Protein AF-A0A6A4VU31-F1 (afdb_monomer)

Radius of gyration: 15.62 Å; Cα contacts (8 Å, |Δi|>4): 200; chains: 1; bounding box: 37×36×40 Å

Organism: Amphibalanus amphitrite (NCBI:txid1232801)

Sequence (140 aa):
MQLKDLVAIPDFAAGAMENWGLCTFRLTSLLYEPSSGGSAIQQWVTRVVAHELAHQWFGNLVTMEWWNDLWLNEGFATLMEFIGAGHARPEYHMGQQFMLEATLTALALDSLRDSHPISVEVTDPDQIESIFDTISYSKI

Solvent-accessible surface area (backbone atoms only — not comparable to full-atom values): 7671 Å² total; per-residue (Å²): 132,81,75,74,45,80,43,68,37,92,83,48,96,56,63,59,46,48,47,86,52,49,32,38,23,16,44,78,35,65,61,78,50,83,93,80,49,55,70,68,54,52,50,49,22,43,28,50,51,25,23,42,57,34,20,58,50,33,46,59,71,49,53,66,96,49,76,31,42,44,30,61,25,47,16,49,14,47,56,38,10,39,54,44,28,26,69,78,38,63,90,68,48,28,74,64,49,42,48,58,66,24,46,49,45,21,54,59,50,63,70,41,91,87,47,76,65,70,68,42,96,66,90,47,77,76,49,54,66,67,53,77,35,61,52,26,37,26,65,114

Foldseek 3Di:
DQAAAEEADDDDPDQWDQPASYIYGHCLLADDDPVPHDPVSVLNNQLSVQLSVQLNVFCNVDNDPDLLQLLSRQQSSLVRSLVRSCVVPVVVVSVVVLCVPQVVVLVVQVPDPPDDDLRDDDDDPVVSVVSVDSSSRRVD

Nearest PDB structures (foldseek):
  5lg6-assembly2_B  TM=9.764E-01  e=7.601E-11  Sus scrofa
  5lg6-assembly1_A  TM=9.763E-01  e=1.138E-10  Sus scrofa
  8sw1-assembly1_A  TM=9.358E-01  e=1.797E-11  Homo sapiens
  4wz9-assembly1_A  TM=9.687E-01  e=7.635E-10  Anopheles gambiae
  4wz9-assembly1_B  TM=9.705E-01  e=1.019E-09  Anopheles gambiae

Secondary structure (DSSP, 8-state):
----EEEEESS-SSSEE--TTEEEEEHHHH---TTT--HHHHHHHHHHHHHHHHHTTBTTTB--SSGGGTHHHHHHHHHHHHHHHHHH-GGG-HHHHHIIIIIHHHHHHHTSTT---SS----SHHHHHHTSSHHHHH--

Structure (mmCIF, N/CA/C/O backbone):
data_AF-A0A6A4VU31-F1
#
_entry.id   AF-A0A6A4VU31-F1
#
loop_
_atom_site.group_PDB
_atom_site.id
_atom_site.type_symbol
_atom_site.label_atom_id
_atom_site.label_alt_id
_atom_site.label_comp_id
_atom_site.label_asym_id
_atom_site.label_entity_id
_atom_site.label_seq_id
_atom_site.pdbx_PDB_ins_code
_atom_site.Cartn_x
_atom_site.Cartn_y
_atom_site.Cartn_z
_atom_site.occupancy
_atom_site.B_iso_or_equiv
_atom_site.auth_seq_id
_atom_site.auth_comp_id
_atom_site.auth_asym_id
_atom_site.auth_atom_id
_atom_site.pdbx_PDB_model_num
ATOM 1 N N . MET A 1 1 ? -17.015 -18.693 -1.248 1.00 47.97 1 MET A N 1
ATOM 2 C CA . MET A 1 1 ? -15.902 -17.737 -1.075 1.00 47.97 1 MET A CA 1
ATOM 3 C C . MET A 1 1 ? -14.989 -18.314 -0.017 1.00 47.97 1 MET A C 1
ATOM 5 O O . MET A 1 1 ? -15.482 -18.647 1.052 1.00 47.97 1 MET A O 1
ATOM 9 N N . GLN A 1 2 ? -13.731 -18.562 -0.368 1.00 53.88 2 GLN A N 1
ATOM 10 C CA . GLN A 1 2 ? -12.725 -19.124 0.535 1.00 53.88 2 GLN A CA 1
ATOM 11 C C . GLN A 1 2 ? -12.407 -18.088 1.628 1.00 53.88 2 GLN A C 1
ATOM 13 O O . GLN A 1 2 ? -12.462 -16.889 1.350 1.00 53.88 2 GLN A O 1
ATOM 18 N N . LEU A 1 3 ? -12.192 -18.547 2.865 1.00 54.38 3 LEU A N 1
ATOM 19 C CA . LEU A 1 3 ? -11.920 -17.702 4.033 1.00 54.38 3 LEU A CA 1
ATOM 20 C C . LEU A 1 3 ? -10.752 -16.743 3.745 1.00 54.38 3 LEU A C 1
ATOM 22 O O . LEU A 1 3 ? -9.750 -17.160 3.172 1.00 54.38 3 LEU A O 1
ATOM 26 N N . LYS A 1 4 ? -10.918 -15.467 4.112 1.00 81.19 4 LYS A N 1
ATOM 27 C CA . LYS A 1 4 ? -9.843 -14.470 4.151 1.00 81.19 4 LYS A CA 1
ATOM 28 C C . LYS A 1 4 ? -9.472 -14.277 5.614 1.00 81.19 4 LYS A C 1
ATOM 30 O O . LYS A 1 4 ? -10.296 -13.762 6.371 1.00 81.19 4 LYS A O 1
ATOM 35 N N . ASP A 1 5 ? -8.271 -14.688 5.988 1.00 95.88 5 ASP A N 1
ATOM 36 C CA . ASP A 1 5 ? -7.739 -14.468 7.326 1.00 95.88 5 ASP A CA 1
ATOM 37 C C . ASP A 1 5 ? -6.899 -13.184 7.344 1.00 95.88 5 ASP A C 1
ATOM 39 O O 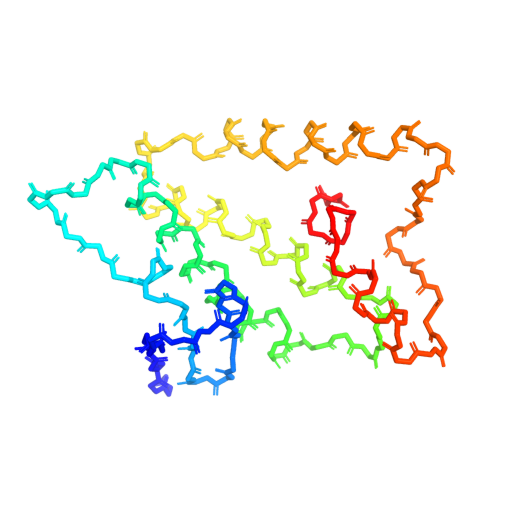. ASP A 1 5 ? -6.144 -12.908 6.413 1.00 95.88 5 ASP A O 1
ATOM 43 N N . LEU A 1 6 ? -7.049 -12.387 8.405 1.00 97.12 6 LEU A N 1
ATOM 44 C CA . LEU A 1 6 ? -6.266 -11.174 8.647 1.00 97.12 6 LEU A CA 1
ATOM 45 C C . LEU A 1 6 ? -5.492 -11.367 9.950 1.00 97.12 6 LEU A C 1
ATOM 47 O O . LEU A 1 6 ? -6.099 -11.595 10.999 1.00 97.12 6 LEU A O 1
ATOM 51 N N . VAL A 1 7 ? -4.164 -11.284 9.899 1.00 97.44 7 VAL A N 1
ATOM 52 C CA . VAL A 1 7 ? -3.305 -11.560 11.059 1.00 97.44 7 VAL A CA 1
ATOM 53 C C . VAL A 1 7 ? -2.374 -10.390 11.333 1.00 97.44 7 VAL A C 1
ATOM 55 O O . VAL A 1 7 ? -1.629 -9.954 10.461 1.00 97.44 7 VAL A O 1
ATOM 58 N N . ALA A 1 8 ? -2.382 -9.908 12.576 1.00 97.62 8 ALA A N 1
ATOM 59 C CA . ALA A 1 8 ? -1.427 -8.914 13.045 1.00 97.62 8 ALA A CA 1
ATOM 60 C C . ALA A 1 8 ? -0.157 -9.604 13.575 1.00 97.62 8 ALA A C 1
ATOM 62 O O . ALA A 1 8 ? -0.234 -10.457 14.461 1.00 97.62 8 ALA A O 1
ATOM 63 N N . ILE A 1 9 ? 1.007 -9.213 13.062 1.00 97.75 9 ILE A N 1
ATOM 64 C CA . ILE A 1 9 ? 2.322 -9.718 13.463 1.00 97.75 9 ILE A CA 1
ATOM 65 C C . ILE A 1 9 ? 3.003 -8.660 14.358 1.00 97.75 9 ILE A C 1
ATOM 67 O O . ILE A 1 9 ? 3.066 -7.492 13.962 1.00 97.75 9 ILE A O 1
ATOM 71 N N . PRO A 1 10 ? 3.495 -9.024 15.565 1.00 95.06 10 PRO A N 1
ATOM 72 C CA . PRO A 1 10 ? 4.080 -8.069 16.513 1.00 95.06 10 PRO A CA 1
ATOM 73 C C . PRO A 1 10 ? 5.281 -7.280 15.985 1.00 95.06 10 PRO A C 1
ATOM 75 O O . PRO A 1 10 ? 5.399 -6.094 16.283 1.00 95.06 10 PRO A O 1
ATOM 78 N N . ASP A 1 11 ? 6.144 -7.931 15.208 1.00 94.81 11 ASP A N 1
ATOM 79 C CA . ASP A 1 11 ? 7.320 -7.328 14.587 1.00 94.81 11 ASP A CA 1
ATOM 80 C C . ASP A 1 11 ? 7.270 -7.597 13.080 1.00 94.81 11 ASP A C 1
ATOM 82 O O . ASP A 1 11 ? 7.466 -8.727 12.630 1.00 94.81 11 ASP A O 1
ATOM 86 N N . PHE A 1 12 ? 6.889 -6.573 12.314 1.00 95.38 12 PHE A N 1
ATOM 87 C CA . PHE A 1 12 ? 6.657 -6.675 10.877 1.00 95.38 12 PHE A CA 1
ATOM 88 C C . PHE A 1 12 ? 7.252 -5.465 10.154 1.00 95.38 12 PHE A C 1
ATOM 90 O O . PHE A 1 12 ? 6.865 -4.316 10.408 1.00 95.38 12 PHE A O 1
ATOM 97 N N . ALA A 1 13 ? 8.217 -5.740 9.271 1.00 91.06 13 ALA A N 1
ATOM 98 C CA . ALA A 1 13 ? 9.012 -4.723 8.587 1.00 91.06 13 ALA A CA 1
ATOM 99 C C . ALA A 1 13 ? 8.161 -3.858 7.647 1.00 91.06 13 ALA A C 1
ATOM 101 O O . ALA A 1 13 ? 8.285 -2.634 7.668 1.00 91.06 13 ALA A O 1
ATOM 102 N N . ALA A 1 14 ? 7.246 -4.478 6.902 1.00 91.25 14 ALA A N 1
ATOM 103 C CA . ALA A 1 14 ? 6.284 -3.778 6.061 1.00 91.25 14 ALA A CA 1
ATOM 104 C C . ALA A 1 14 ? 5.094 -3.227 6.875 1.00 91.25 14 ALA A C 1
ATOM 106 O O . ALA A 1 14 ? 4.968 -3.446 8.086 1.00 91.25 14 ALA A O 1
ATOM 107 N N . GLY A 1 15 ? 4.214 -2.479 6.207 1.00 93.19 15 GLY A N 1
ATOM 108 C CA . GLY A 1 15 ? 2.937 -2.044 6.781 1.00 93.19 15 GLY A CA 1
ATOM 109 C C . GLY A 1 15 ? 1.923 -3.187 6.838 1.00 93.19 15 GLY A C 1
ATOM 110 O O . GLY A 1 15 ? 1.322 -3.428 7.892 1.00 93.19 15 GLY A O 1
ATOM 111 N N . ALA A 1 16 ? 1.781 -3.891 5.718 1.00 97.56 16 ALA A N 1
ATOM 112 C CA . ALA A 1 16 ? 0.988 -5.094 5.521 1.00 97.56 16 ALA A CA 1
ATOM 113 C C . ALA A 1 16 ? 1.522 -5.867 4.293 1.00 97.56 16 ALA A C 1
ATOM 115 O O . ALA A 1 16 ? 2.513 -5.438 3.705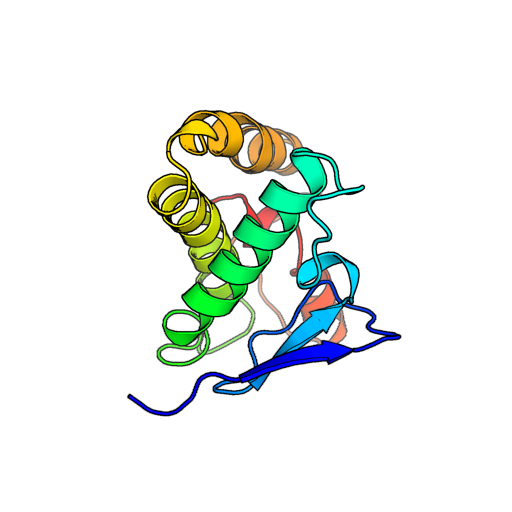 1.00 97.56 16 ALA A O 1
ATOM 116 N N . MET A 1 17 ? 0.966 -7.046 4.017 1.00 97.75 17 MET A N 1
ATOM 117 C CA . MET A 1 17 ? 1.289 -7.877 2.854 1.00 97.75 17 MET A CA 1
ATOM 118 C C . MET A 1 17 ? 0.082 -8.744 2.487 1.00 97.75 17 MET A C 1
ATOM 120 O O . MET A 1 17 ? -0.518 -9.408 3.348 1.00 97.75 17 MET A O 1
ATOM 124 N N . GLU A 1 18 ? -0.211 -8.809 1.196 1.00 97.19 18 GLU A N 1
ATOM 125 C CA . GLU A 1 18 ? -1.478 -9.243 0.621 1.00 97.19 18 GLU A CA 1
ATOM 126 C C . GLU A 1 18 ? -1.624 -10.760 0.447 1.00 97.19 18 GLU A C 1
ATOM 128 O O . GLU A 1 18 ? -2.475 -11.196 -0.331 1.00 97.19 18 GLU A O 1
ATOM 133 N N . ASN A 1 19 ? -0.795 -11.575 1.114 1.00 96.81 19 ASN A N 1
ATOM 134 C CA . ASN A 1 19 ? -0.685 -13.012 0.827 1.00 96.81 19 ASN A CA 1
ATOM 135 C C . ASN A 1 19 ? -2.071 -13.666 0.668 1.00 96.81 19 ASN A C 1
ATOM 137 O O . ASN A 1 19 ? -2.937 -13.542 1.540 1.00 96.81 19 ASN A O 1
ATOM 141 N N . TRP A 1 20 ? -2.289 -14.356 -0.456 1.00 96.25 20 TRP A N 1
ATOM 142 C CA . TRP A 1 20 ? -3.634 -14.734 -0.888 1.00 96.25 20 TRP A CA 1
ATOM 143 C C . TRP A 1 20 ? -4.330 -15.655 0.126 1.00 96.25 20 TRP A C 1
ATOM 145 O O . TRP A 1 20 ? -3.925 -16.798 0.344 1.00 96.25 20 TRP A O 1
ATOM 155 N N . GLY A 1 21 ? -5.400 -15.145 0.744 1.00 94.19 21 GLY A N 1
ATOM 156 C CA . GLY A 1 21 ? -6.168 -15.846 1.779 1.00 94.19 21 GLY A CA 1
ATOM 157 C C . GLY A 1 21 ? -5.654 -15.663 3.214 1.00 94.19 21 GLY A C 1
ATOM 158 O O . GLY A 1 21 ? -6.381 -16.014 4.140 1.00 94.19 21 GLY A O 1
ATOM 159 N N . LEU A 1 22 ? -4.470 -15.072 3.412 1.00 96.44 22 LEU A N 1
ATOM 160 C CA . LEU A 1 22 ? -3.872 -14.780 4.720 1.00 96.44 22 LEU A CA 1
ATOM 161 C C . LEU A 1 22 ? -3.118 -13.438 4.690 1.00 96.44 22 LEU A C 1
ATOM 163 O O . LEU A 1 22 ? -1.888 -13.397 4.653 1.00 96.44 22 LEU A O 1
ATOM 167 N N . CYS A 1 23 ? -3.844 -12.325 4.728 1.00 97.19 23 CYS A N 1
ATOM 168 C CA . CYS A 1 23 ? -3.210 -11.009 4.749 1.00 97.19 23 CYS A CA 1
ATOM 169 C C . CYS A 1 23 ? -2.537 -10.775 6.110 1.00 97.19 23 CYS A C 1
ATOM 171 O O . CYS A 1 23 ? -3.145 -10.966 7.172 1.00 97.19 23 CYS A O 1
ATOM 173 N N . THR A 1 24 ? -1.280 -10.344 6.087 1.00 97.88 24 THR A N 1
ATOM 174 C CA . THR A 1 24 ? -0.479 -10.099 7.293 1.00 97.88 24 THR A CA 1
ATOM 175 C C . THR A 1 24 ? -0.252 -8.612 7.487 1.00 97.88 24 THR A C 1
ATOM 177 O O . THR A 1 24 ? 0.043 -7.910 6.532 1.00 97.88 24 THR A O 1
ATOM 180 N N . PHE A 1 25 ? -0.352 -8.129 8.719 1.00 98.38 25 PHE A N 1
ATOM 181 C CA . PHE A 1 25 ? -0.303 -6.705 9.037 1.00 98.38 25 PHE A CA 1
ATOM 182 C C . PHE A 1 25 ? 0.662 -6.442 10.183 1.00 98.38 25 PHE A C 1
ATOM 184 O O . PHE A 1 25 ? 0.759 -7.234 11.121 1.00 98.38 25 PHE A O 1
ATOM 191 N N . ARG A 1 26 ? 1.286 -5.264 10.196 1.00 97.94 26 ARG A N 1
ATOM 192 C CA . ARG A 1 26 ? 1.818 -4.700 11.441 1.00 97.94 26 ARG A CA 1
ATOM 193 C C . ARG A 1 26 ? 0.661 -4.432 12.410 1.00 97.94 26 ARG A C 1
ATOM 195 O O . ARG A 1 26 ? -0.430 -4.064 11.978 1.00 97.94 26 ARG A O 1
ATOM 202 N N . LEU A 1 27 ? 0.894 -4.534 13.724 1.00 96.62 27 LEU A N 1
ATOM 203 C CA . LEU A 1 27 ? -0.137 -4.272 14.748 1.00 96.62 27 LEU A CA 1
ATOM 204 C C . LEU A 1 27 ? -0.906 -2.958 14.513 1.00 96.62 27 LEU A C 1
ATOM 206 O O . LEU A 1 27 ? -2.132 -2.944 14.569 1.00 96.62 27 LEU A O 1
ATOM 210 N N . THR A 1 28 ? -0.194 -1.876 14.188 1.00 95.25 28 THR A N 1
ATOM 211 C CA . THR A 1 28 ? -0.760 -0.536 13.942 1.00 95.25 28 THR A CA 1
ATOM 212 C C . THR A 1 28 ? -1.580 -0.420 12.657 1.00 95.25 28 THR A C 1
ATOM 214 O O . THR A 1 28 ? -2.271 0.577 12.472 1.00 95.25 28 THR A O 1
ATOM 217 N N . SER A 1 29 ? -1.483 -1.402 11.762 1.00 97.12 29 SER A N 1
ATOM 218 C CA . SER A 1 29 ? -2.173 -1.426 10.468 1.00 97.12 29 SER A CA 1
ATOM 219 C C . SER A 1 29 ? -3.446 -2.276 10.486 1.00 97.12 29 SER A C 1
ATOM 221 O O . SER A 1 29 ? -4.203 -2.235 9.523 1.00 97.12 29 SER A O 1
ATOM 223 N N . LEU A 1 30 ? -3.705 -3.021 11.571 1.00 97.19 30 LEU A N 1
ATOM 224 C CA . LEU A 1 30 ? -4.906 -3.855 11.715 1.00 97.19 30 LEU A CA 1
ATOM 225 C C . LEU A 1 30 ? -5.678 -3.599 13.014 1.00 97.19 30 LEU A C 1
ATOM 227 O O . LEU A 1 30 ? -6.907 -3.636 13.018 1.00 97.19 30 LEU A O 1
ATOM 231 N N . LEU A 1 31 ? -4.985 -3.357 14.129 1.00 96.06 31 LEU A N 1
ATOM 232 C CA . LEU A 1 31 ? -5.620 -3.217 15.437 1.00 96.06 31 LEU A CA 1
ATOM 233 C C . LEU A 1 31 ? -5.974 -1.752 15.715 1.00 96.06 31 LEU A C 1
ATOM 235 O O . LEU A 1 31 ? -5.128 -0.863 15.634 1.00 96.06 31 LEU A O 1
ATOM 239 N N . TYR A 1 32 ? -7.227 -1.515 16.099 1.00 96.19 32 TYR A N 1
ATOM 240 C CA . TYR A 1 32 ? -7.740 -0.206 16.496 1.00 96.19 32 TYR A CA 1
ATOM 241 C C . TYR A 1 32 ? -8.569 -0.335 17.776 1.00 96.19 32 TYR A C 1
ATOM 243 O O . TYR A 1 32 ? -9.481 -1.156 17.845 1.00 96.19 32 TYR A O 1
ATOM 251 N N . GLU A 1 33 ? -8.267 0.498 18.773 1.00 94.94 33 GLU A N 1
ATOM 252 C CA . GLU A 1 33 ? -8.990 0.562 20.045 1.00 94.94 33 GLU A CA 1
ATOM 253 C C . GLU A 1 33 ? -9.869 1.826 20.079 1.00 94.94 33 GLU A C 1
ATOM 255 O O . GLU A 1 33 ? -9.330 2.926 20.210 1.00 94.94 33 GLU A O 1
ATOM 260 N N . PRO A 1 34 ? -11.208 1.719 19.990 1.00 92.75 34 PRO A N 1
ATOM 261 C CA . PRO A 1 34 ? -12.094 2.885 19.929 1.00 92.75 34 PRO A CA 1
ATOM 262 C C . PRO A 1 34 ? -12.016 3.811 21.146 1.00 92.75 34 PRO A C 1
ATOM 264 O O . PRO A 1 34 ? -12.270 5.006 21.023 1.00 92.75 34 PRO A O 1
ATOM 267 N N . SER A 1 35 ? -11.683 3.277 22.326 1.00 92.75 35 SER A N 1
ATOM 268 C CA . SER A 1 35 ? -11.635 4.066 23.565 1.00 92.75 35 SER A CA 1
ATOM 269 C C . SER A 1 35 ? -10.416 4.989 23.673 1.00 92.75 35 SER A C 1
ATOM 271 O O . SER A 1 35 ? -10.448 5.951 24.438 1.00 92.75 35 SER A O 1
ATOM 273 N N . SER A 1 36 ? -9.348 4.714 22.919 1.00 89.25 36 SER A N 1
ATOM 274 C CA . SER A 1 36 ? -8.075 5.448 23.009 1.00 89.25 36 SER A CA 1
ATOM 275 C C . SER A 1 36 ? -7.483 5.861 21.657 1.00 89.25 36 SER A C 1
ATOM 277 O O . SER A 1 36 ? -6.605 6.721 21.605 1.00 89.25 36 SER A O 1
ATOM 279 N N . GLY A 1 37 ? -7.963 5.287 20.555 1.00 83.94 37 GLY A N 1
ATOM 280 C CA . GLY A 1 37 ? -7.470 5.534 19.209 1.00 83.94 37 GLY A CA 1
ATOM 281 C C . GLY A 1 37 ? -8.143 6.733 18.543 1.00 83.94 37 GLY A C 1
ATOM 282 O O . GLY A 1 37 ? -9.367 6.795 18.419 1.00 83.94 37 GLY A O 1
ATOM 283 N N . GLY A 1 38 ? -7.332 7.664 18.039 1.00 92.62 38 GLY A N 1
ATOM 284 C CA . GLY A 1 38 ? -7.810 8.804 17.255 1.00 92.62 38 GLY A CA 1
ATOM 285 C C . GLY A 1 38 ? -8.388 8.405 15.891 1.00 92.62 38 GLY A C 1
ATOM 286 O O . GLY A 1 38 ? -8.072 7.345 15.347 1.00 92.62 38 GLY A O 1
ATOM 287 N N . SER A 1 39 ? -9.194 9.296 15.306 1.00 92.88 39 SER A N 1
ATOM 288 C CA . SER A 1 39 ? -9.804 9.108 13.980 1.00 92.88 39 SER A CA 1
ATOM 289 C C . SER A 1 39 ? -8.775 8.834 12.881 1.00 92.88 39 SER A C 1
ATOM 291 O O . SER A 1 39 ? -9.024 8.003 12.015 1.00 92.88 39 SER A O 1
ATOM 293 N N . ALA A 1 40 ? -7.596 9.460 12.959 1.00 93.44 40 ALA A N 1
ATOM 294 C CA . ALA A 1 40 ? -6.499 9.231 12.022 1.00 93.44 40 ALA A CA 1
ATOM 295 C C . ALA A 1 40 ? -6.024 7.766 12.013 1.00 93.44 40 ALA A C 1
ATOM 297 O O . ALA A 1 40 ? -5.802 7.202 10.947 1.00 93.44 40 ALA A O 1
ATOM 298 N N . ILE A 1 41 ? -5.933 7.120 13.184 1.00 95.56 41 ILE A N 1
ATOM 299 C CA . ILE A 1 41 ? -5.537 5.704 13.290 1.00 95.56 41 ILE A CA 1
ATOM 300 C C . ILE A 1 41 ? -6.643 4.812 12.727 1.00 95.56 41 ILE A C 1
ATOM 302 O O . ILE A 1 41 ? -6.365 3.879 11.979 1.00 95.56 41 ILE A O 1
ATOM 306 N N . GLN A 1 42 ? -7.904 5.111 13.050 1.00 96.88 42 GLN A N 1
ATOM 307 C CA . GLN A 1 42 ? -9.032 4.353 12.512 1.00 96.88 42 GLN A CA 1
ATOM 308 C C . GLN A 1 42 ? -9.069 4.410 10.982 1.00 96.88 42 GLN A C 1
ATOM 310 O O . GLN A 1 42 ? -9.285 3.394 10.319 1.00 96.88 42 GLN A O 1
ATOM 315 N N . GLN A 1 43 ? -8.852 5.599 10.426 1.00 97.31 43 GLN A N 1
ATOM 316 C CA . GLN A 1 43 ? -8.831 5.809 8.992 1.00 97.31 43 GLN A CA 1
ATOM 317 C C . GLN A 1 43 ? -7.627 5.117 8.341 1.00 97.31 43 GLN A C 1
ATOM 319 O O . GLN A 1 43 ? -7.806 4.469 7.314 1.00 97.31 43 GLN A O 1
ATOM 324 N N . TRP A 1 44 ? -6.442 5.184 8.956 1.00 96.69 44 TRP A N 1
ATOM 325 C CA . TRP A 1 44 ? -5.259 4.442 8.515 1.00 96.69 44 TRP A CA 1
ATOM 326 C C . TRP A 1 44 ? -5.536 2.938 8.416 1.00 96.69 44 TRP A C 1
ATOM 328 O O . TRP A 1 44 ? -5.390 2.364 7.342 1.00 96.69 44 TRP A O 1
ATOM 338 N N . VAL A 1 45 ? -6.032 2.312 9.491 1.00 97.94 45 VAL A N 1
ATOM 339 C CA . VAL A 1 45 ? -6.389 0.880 9.494 1.00 97.94 45 VAL A CA 1
ATOM 340 C C . VAL A 1 45 ? -7.429 0.569 8.415 1.00 97.94 45 VAL A C 1
ATOM 342 O O . VAL A 1 45 ? -7.296 -0.413 7.690 1.00 97.94 45 VAL A O 1
ATOM 345 N N . THR A 1 46 ? -8.445 1.425 8.261 1.00 98.00 46 THR A N 1
ATOM 346 C CA . THR A 1 46 ? -9.482 1.251 7.228 1.00 98.00 46 THR A CA 1
ATOM 347 C C . THR A 1 46 ? -8.878 1.239 5.822 1.00 98.00 46 THR A C 1
ATOM 349 O O . THR A 1 46 ? -9.272 0.415 4.999 1.00 98.00 46 THR A O 1
ATOM 352 N N . ARG A 1 47 ? -7.918 2.129 5.549 1.00 98.00 47 ARG A N 1
ATOM 353 C CA . ARG A 1 47 ? -7.240 2.218 4.252 1.00 98.00 47 ARG A CA 1
ATOM 354 C C . ARG A 1 47 ? -6.328 1.038 3.994 1.00 98.00 47 ARG A C 1
ATOM 356 O O . ARG A 1 47 ? -6.482 0.416 2.954 1.00 98.00 47 ARG A O 1
ATOM 363 N N . VAL A 1 48 ? -5.455 0.686 4.938 1.00 98.19 48 VAL A N 1
ATOM 364 C CA . VAL A 1 48 ? -4.528 -0.440 4.747 1.00 98.19 48 VAL A CA 1
ATOM 365 C C . VAL A 1 48 ? -5.306 -1.739 4.539 1.00 98.19 48 VAL A C 1
ATOM 367 O O . VAL A 1 48 ? -5.029 -2.478 3.607 1.00 98.19 48 VAL A O 1
ATOM 370 N N . VAL A 1 49 ? -6.368 -1.991 5.312 1.00 98.12 49 VAL A N 1
ATOM 371 C CA . VAL A 1 49 ? -7.227 -3.164 5.071 1.00 98.12 49 VAL A CA 1
ATOM 372 C C . VAL A 1 49 ? -7.884 -3.113 3.685 1.00 98.12 49 VAL A C 1
ATOM 374 O O . VAL A 1 49 ? -7.965 -4.141 3.018 1.00 98.12 49 VAL A O 1
ATOM 377 N N . ALA A 1 50 ? -8.350 -1.947 3.226 1.00 98.19 50 ALA A N 1
ATOM 378 C CA . ALA A 1 50 ? -8.913 -1.810 1.882 1.00 98.19 50 ALA A CA 1
ATOM 379 C C . ALA A 1 50 ? -7.867 -2.059 0.775 1.00 98.19 50 ALA A C 1
ATOM 381 O O . ALA A 1 50 ? -8.205 -2.704 -0.217 1.00 98.19 50 ALA A O 1
ATOM 382 N N . HIS A 1 51 ? -6.625 -1.612 0.976 1.00 98.50 51 HIS A N 1
ATOM 383 C CA . HIS A 1 51 ? -5.481 -1.834 0.090 1.00 98.50 51 HIS A CA 1
ATOM 384 C C . HIS A 1 51 ? -5.186 -3.334 -0.074 1.00 98.50 51 HIS A C 1
ATOM 386 O O . HIS A 1 51 ? -5.321 -3.883 -1.167 1.00 98.50 51 HIS A O 1
ATOM 392 N N . GLU A 1 52 ? -4.946 -4.046 1.033 1.00 98.06 52 GLU A N 1
ATOM 393 C CA . GLU A 1 52 ? -4.657 -5.491 1.008 1.00 98.06 52 GLU A CA 1
ATOM 394 C C . GLU A 1 52 ? -5.812 -6.319 0.424 1.00 98.06 52 GLU A C 1
ATOM 396 O O . GLU A 1 52 ? -5.622 -7.349 -0.233 1.00 98.06 52 GLU A O 1
ATOM 401 N N . LEU A 1 53 ? -7.054 -5.875 0.652 1.00 97.00 53 LEU A N 1
ATOM 402 C CA . LEU A 1 53 ? -8.225 -6.519 0.069 1.00 97.00 53 LEU A CA 1
ATOM 403 C C . LEU A 1 53 ? -8.329 -6.289 -1.439 1.00 97.00 53 LEU A C 1
ATOM 405 O O . LEU A 1 53 ? -8.821 -7.190 -2.125 1.00 97.00 53 LEU A O 1
ATOM 409 N N . ALA A 1 54 ? -7.893 -5.137 -1.953 1.00 97.75 54 ALA A N 1
ATOM 410 C CA . ALA A 1 54 ? -7.860 -4.859 -3.386 1.00 97.75 54 ALA A CA 1
ATOM 411 C C . ALA A 1 54 ? -6.885 -5.795 -4.108 1.00 97.75 54 ALA A C 1
ATOM 413 O O . ALA A 1 54 ? -7.221 -6.327 -5.172 1.00 97.75 54 ALA A O 1
ATOM 414 N N . HIS A 1 55 ? -5.751 -6.100 -3.473 1.00 98.06 55 HIS A N 1
ATOM 415 C CA . HIS A 1 55 ? -4.763 -7.013 -4.033 1.00 98.06 55 HIS A CA 1
ATOM 416 C C . HIS A 1 55 ? -5.272 -8.432 -4.299 1.00 98.06 55 HIS A C 1
ATOM 418 O O . HIS A 1 55 ? -4.803 -9.113 -5.212 1.00 98.06 55 HIS A O 1
ATOM 424 N N . GLN A 1 56 ? -6.320 -8.857 -3.586 1.00 96.69 56 GLN A N 1
ATOM 425 C CA . GLN A 1 56 ? -6.973 -10.150 -3.820 1.00 96.69 56 GLN A CA 1
ATOM 426 C C . GLN A 1 56 ? -7.550 -10.268 -5.248 1.00 96.69 56 GLN A C 1
ATOM 428 O O . GLN A 1 56 ? -7.804 -11.379 -5.716 1.00 96.69 56 GLN A O 1
ATOM 433 N N . TRP A 1 57 ? -7.752 -9.139 -5.940 1.00 96.56 57 TRP A N 1
ATOM 434 C CA . TRP A 1 57 ? -8.038 -9.0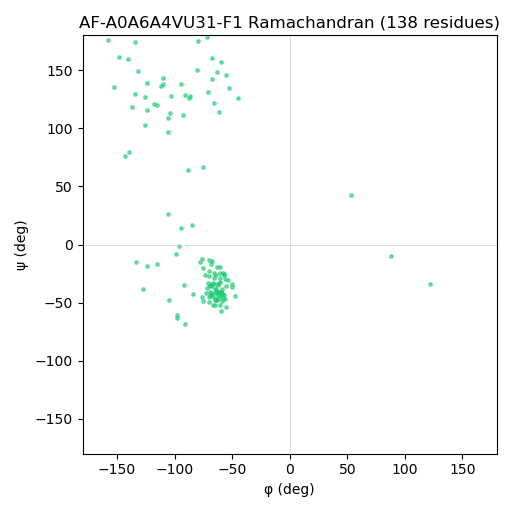74 -7.376 1.00 96.56 57 TRP A CA 1
ATOM 435 C C . TRP A 1 57 ? -6.821 -8.603 -8.188 1.00 96.56 57 TRP A C 1
ATOM 437 O O . TRP A 1 57 ? -6.482 -9.249 -9.178 1.00 96.56 57 TRP A O 1
ATOM 447 N N . 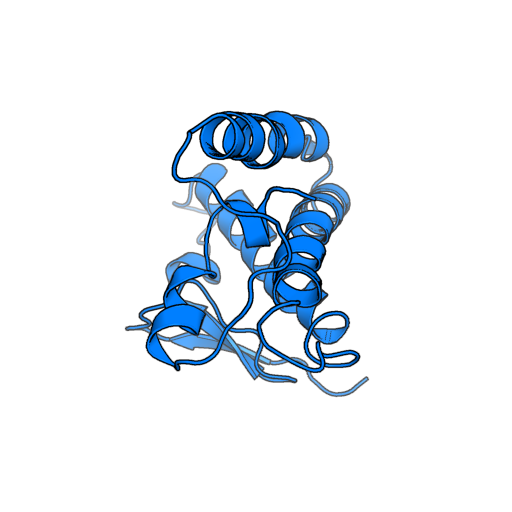PHE A 1 58 ? -6.161 -7.519 -7.770 1.00 96.31 58 PHE A N 1
ATOM 448 C CA . PHE A 1 58 ? -5.051 -6.889 -8.499 1.00 96.31 58 PHE A CA 1
ATOM 449 C C . PHE A 1 58 ? -3.703 -7.181 -7.831 1.00 96.31 58 PHE A C 1
ATOM 451 O O . PHE A 1 58 ? -3.312 -6.537 -6.868 1.00 96.31 58 PHE A O 1
ATOM 458 N N . GLY A 1 59 ? -3.000 -8.184 -8.334 1.00 96.44 59 GLY A N 1
ATOM 459 C CA . GLY A 1 59 ? -1.739 -8.692 -7.800 1.00 96.44 59 GLY A CA 1
ATOM 460 C C . GLY A 1 59 ? -1.815 -10.168 -7.442 1.00 96.44 59 GLY A C 1
ATOM 461 O O . GLY A 1 59 ? -0.853 -10.901 -7.651 1.00 96.44 59 GLY A O 1
ATOM 462 N N . ASN A 1 60 ? -2.974 -10.650 -6.984 1.00 96.31 60 ASN A N 1
ATOM 463 C CA . ASN A 1 60 ? -3.204 -12.074 -6.723 1.00 96.31 60 ASN A CA 1
ATOM 464 C C . ASN A 1 60 ? -3.941 -12.767 -7.882 1.00 96.31 60 ASN A C 1
ATOM 466 O O . ASN A 1 60 ? -3.392 -13.669 -8.509 1.00 96.31 60 ASN A O 1
ATOM 470 N N . LEU A 1 61 ? -5.183 -12.357 -8.184 1.00 96.88 61 LEU A N 1
ATOM 471 C CA . LEU A 1 61 ? -5.969 -12.978 -9.262 1.00 96.88 61 LEU A CA 1
ATOM 472 C C . LEU A 1 61 ? -5.402 -12.665 -10.647 1.00 96.88 61 LEU A C 1
ATOM 474 O O . LEU A 1 61 ? -5.373 -13.540 -11.512 1.00 96.88 61 LEU A O 1
ATOM 478 N N . VAL A 1 62 ? -4.975 -11.421 -10.848 1.00 97.25 62 VAL A N 1
ATOM 479 C CA . VAL A 1 62 ? -4.219 -10.985 -12.020 1.00 97.25 62 VAL A CA 1
ATOM 480 C C . VAL A 1 62 ? -2.933 -10.358 -11.512 1.00 97.25 62 VAL A C 1
ATOM 482 O O . VAL A 1 62 ? -2.991 -9.347 -10.823 1.00 97.25 62 VAL A O 1
ATOM 485 N N . THR A 1 63 ? -1.796 -10.960 -11.837 1.00 97.56 63 THR A N 1
ATOM 486 C CA . THR A 1 63 ? -0.462 -10.503 -11.426 1.00 97.56 63 THR A CA 1
ATOM 487 C C . THR A 1 63 ? 0.277 -9.970 -12.646 1.00 97.56 63 THR A C 1
ATOM 489 O O . THR A 1 63 ? 0.123 -10.523 -13.740 1.00 97.56 63 THR A O 1
ATOM 492 N N . MET A 1 64 ? 1.073 -8.914 -12.475 1.00 96.81 64 MET A N 1
ATOM 493 C CA . MET A 1 64 ? 1.991 -8.458 -13.517 1.00 96.81 64 MET A CA 1
ATOM 494 C C . MET A 1 64 ? 2.932 -9.588 -13.963 1.00 96.81 64 MET A C 1
ATOM 496 O O . MET A 1 64 ? 3.331 -10.435 -13.163 1.00 96.81 64 MET A O 1
ATOM 500 N N . GLU A 1 65 ? 3.291 -9.614 -15.248 1.00 96.69 65 GLU A N 1
ATOM 501 C CA . GLU A 1 65 ? 4.216 -10.628 -15.779 1.00 96.69 65 GLU A CA 1
ATOM 502 C C . GLU A 1 65 ? 5.642 -10.417 -15.251 1.00 96.69 65 GLU A C 1
ATOM 504 O O . GLU A 1 65 ? 6.367 -11.379 -14.992 1.00 96.69 65 GLU A O 1
ATOM 509 N N . TRP A 1 66 ? 6.030 -9.155 -15.059 1.00 97.00 66 TRP A N 1
ATOM 510 C CA . TRP A 1 66 ? 7.334 -8.767 -14.543 1.00 97.00 66 TRP A CA 1
ATOM 511 C C . TRP A 1 66 ? 7.255 -7.471 -13.725 1.00 97.00 66 TRP A C 1
ATOM 513 O O . TRP A 1 66 ? 6.293 -6.708 -13.815 1.00 97.00 66 TRP A O 1
ATOM 523 N N . TRP A 1 67 ? 8.277 -7.227 -12.902 1.00 96.88 67 TRP A N 1
ATOM 524 C CA . TRP A 1 67 ? 8.325 -6.127 -11.933 1.00 96.88 67 TRP A CA 1
ATOM 525 C C . TRP A 1 67 ? 8.302 -4.731 -12.556 1.00 96.88 67 TRP A C 1
ATOM 527 O O . TRP A 1 67 ? 7.924 -3.781 -11.881 1.00 96.88 67 TRP A O 1
ATOM 537 N N . ASN A 1 68 ? 8.630 -4.592 -13.844 1.00 95.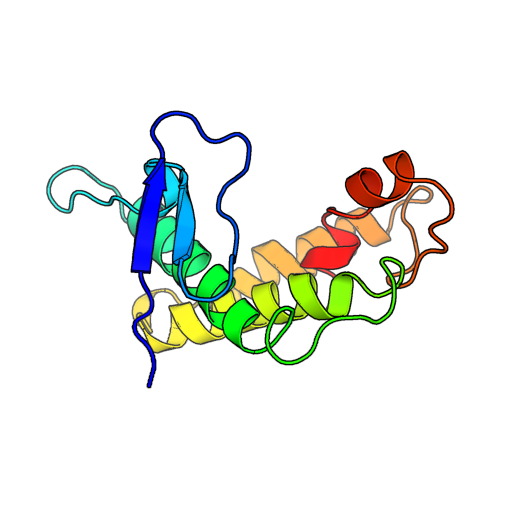38 68 ASN A N 1
ATOM 538 C CA . ASN A 1 68 ? 8.479 -3.319 -14.553 1.00 95.38 68 ASN A CA 1
ATOM 539 C C . ASN A 1 68 ? 7.032 -2.798 -14.525 1.00 95.38 68 ASN A C 1
ATOM 541 O O . ASN A 1 68 ? 6.824 -1.598 -14.647 1.00 95.38 68 ASN A O 1
ATOM 545 N N . ASP A 1 69 ? 6.050 -3.687 -14.351 1.00 96.25 69 ASP A N 1
ATOM 546 C CA . ASP A 1 69 ? 4.630 -3.358 -14.273 1.00 96.25 69 ASP A CA 1
ATOM 547 C C . ASP A 1 69 ? 4.071 -3.447 -12.840 1.00 96.25 69 ASP A C 1
ATOM 549 O O . ASP A 1 69 ? 2.871 -3.644 -12.653 1.00 96.25 69 ASP A O 1
ATOM 553 N N . LEU A 1 70 ? 4.915 -3.267 -11.812 1.00 96.81 70 LEU A N 1
ATOM 554 C CA . LEU A 1 70 ? 4.514 -3.273 -10.393 1.00 96.81 70 LEU A CA 1
ATOM 555 C C . LEU A 1 70 ? 3.316 -2.351 -10.094 1.00 96.81 70 LEU A C 1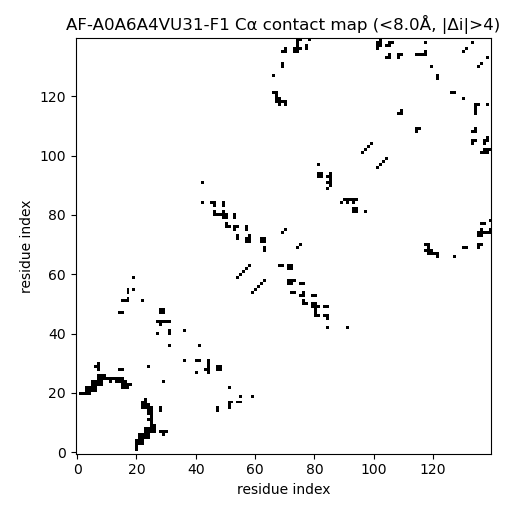
ATOM 557 O O . LEU A 1 70 ? 2.460 -2.685 -9.278 1.00 96.81 70 LEU A O 1
ATOM 561 N N . TRP A 1 71 ? 3.211 -1.221 -10.794 1.00 96.62 71 TRP A N 1
ATOM 562 C CA . TRP A 1 71 ? 2.098 -0.274 -10.672 1.00 96.62 71 TRP A CA 1
ATOM 563 C C . TRP A 1 71 ? 0.712 -0.902 -10.937 1.00 96.62 71 TRP A C 1
ATOM 565 O O . TRP A 1 71 ? -0.290 -0.413 -10.414 1.00 96.62 71 TRP A O 1
ATOM 575 N N . LEU A 1 72 ? 0.633 -1.992 -11.719 1.00 96.81 72 LEU A N 1
ATOM 576 C CA . LEU A 1 72 ? -0.615 -2.735 -11.937 1.00 96.81 72 LEU A CA 1
ATOM 577 C C . LEU A 1 72 ? -1.142 -3.372 -10.646 1.00 96.81 72 LEU A C 1
ATOM 579 O O . LEU A 1 72 ? -2.349 -3.585 -10.531 1.00 96.81 72 LEU A O 1
ATOM 583 N N . ASN A 1 73 ? -0.255 -3.655 -9.692 1.00 97.62 73 ASN A N 1
ATOM 584 C CA . ASN A 1 73 ? -0.612 -4.123 -8.362 1.00 97.62 73 ASN A CA 1
ATOM 585 C C . ASN A 1 73 ? -0.787 -2.923 -7.425 1.00 97.62 73 ASN A C 1
ATOM 587 O O . ASN A 1 73 ? -1.909 -2.623 -7.021 1.00 97.62 73 ASN A O 1
ATOM 591 N N . GLU A 1 74 ? 0.311 -2.225 -7.119 1.00 97.88 74 GLU A N 1
ATOM 592 C CA . GLU A 1 74 ? 0.371 -1.222 -6.045 1.00 97.88 74 GLU A CA 1
ATOM 593 C C . GLU A 1 74 ? -0.462 0.019 -6.364 1.00 97.88 74 GLU A C 1
ATOM 595 O O . GLU A 1 74 ? -1.242 0.481 -5.536 1.00 97.88 74 GLU A O 1
ATOM 600 N N . GLY A 1 75 ? -0.380 0.520 -7.598 1.00 97.44 75 GLY A N 1
ATOM 601 C CA . GLY A 1 75 ? -1.168 1.667 -8.036 1.00 97.44 75 GLY A CA 1
ATOM 602 C C . GLY A 1 75 ? -2.667 1.365 -8.004 1.00 97.44 75 GLY A C 1
ATOM 603 O O . GLY A 1 75 ? -3.455 2.118 -7.431 1.00 97.44 75 GLY A O 1
ATOM 604 N N . PHE A 1 76 ? -3.093 0.218 -8.544 1.00 97.12 76 PHE A N 1
ATOM 605 C CA . PHE A 1 76 ? -4.503 -0.186 -8.467 1.00 97.12 76 PHE A CA 1
ATOM 606 C C . PHE A 1 76 ? -4.975 -0.390 -7.026 1.00 97.12 76 PHE A C 1
ATOM 608 O O . PHE A 1 76 ? -6.088 0.031 -6.692 1.00 97.12 76 PHE A O 1
ATOM 615 N N . ALA A 1 77 ? -4.155 -1.003 -6.171 1.00 98.12 77 ALA A N 1
ATOM 616 C CA . ALA A 1 77 ? -4.473 -1.169 -4.761 1.00 98.12 77 ALA A CA 1
ATOM 617 C C . ALA A 1 77 ? -4.606 0.185 -4.055 1.00 98.12 77 ALA A C 1
ATOM 619 O O . ALA A 1 77 ? -5.611 0.400 -3.377 1.00 98.12 77 ALA A O 1
ATOM 620 N N . THR A 1 78 ? -3.708 1.141 -4.315 1.00 98.25 78 THR A N 1
ATOM 621 C CA . THR A 1 78 ? -3.822 2.517 -3.817 1.00 98.25 78 THR A CA 1
ATOM 622 C C . THR A 1 78 ? -5.109 3.181 -4.294 1.00 98.25 78 THR A C 1
ATOM 624 O O . THR A 1 78 ? -5.855 3.692 -3.467 1.00 98.25 78 THR A O 1
ATOM 627 N N . LEU A 1 79 ? -5.470 3.141 -5.580 1.00 98.06 79 LEU A N 1
ATOM 628 C CA . LEU A 1 79 ? -6.751 3.712 -6.031 1.00 98.06 79 LEU A CA 1
ATOM 629 C C . LEU A 1 79 ? -7.944 3.094 -5.281 1.00 98.06 79 LEU A C 1
ATOM 631 O O . LEU A 1 79 ? -8.844 3.795 -4.798 1.00 98.06 79 LEU A O 1
ATOM 635 N N . MET A 1 80 ? -7.950 1.766 -5.184 1.00 98.06 80 MET A N 1
ATOM 636 C CA . MET A 1 80 ? -9.029 1.013 -4.560 1.00 98.06 80 MET A CA 1
ATOM 637 C C . MET A 1 80 ? -9.088 1.203 -3.046 1.00 98.06 80 MET A C 1
ATOM 639 O O . MET A 1 80 ? -10.184 1.134 -2.492 1.00 98.06 80 MET A O 1
ATOM 643 N N . GLU A 1 81 ? -7.979 1.510 -2.372 1.00 98.00 81 GLU A N 1
ATOM 644 C CA . GLU A 1 81 ? -7.979 1.795 -0.938 1.00 98.00 81 GLU A CA 1
ATOM 645 C C . GLU A 1 81 ? -8.812 3.049 -0.631 1.00 98.00 81 GLU A C 1
ATOM 647 O O . GLU A 1 81 ? -9.602 3.053 0.315 1.00 98.00 81 GLU A O 1
ATOM 652 N N . PHE A 1 82 ? -8.709 4.097 -1.462 1.00 98.38 82 PHE A N 1
ATOM 653 C CA . PHE A 1 82 ? -9.467 5.333 -1.273 1.00 98.38 82 PHE A CA 1
ATOM 654 C C . PHE A 1 82 ? -10.944 5.135 -1.605 1.00 98.38 82 PHE A C 1
ATOM 656 O O . PHE A 1 82 ? -11.812 5.607 -0.864 1.00 98.38 82 PHE A O 1
ATOM 663 N N . ILE A 1 83 ? -11.242 4.411 -2.687 1.00 98.25 83 ILE A N 1
ATOM 664 C CA . ILE A 1 83 ? -12.619 4.072 -3.071 1.00 98.25 83 ILE A CA 1
ATOM 665 C C . ILE A 1 83 ? -13.265 3.186 -1.998 1.00 98.25 83 ILE A C 1
ATOM 667 O O . ILE A 1 83 ? -14.375 3.468 -1.546 1.00 98.25 83 ILE A O 1
ATOM 671 N N . GLY A 1 84 ? -12.567 2.139 -1.561 1.00 98.00 84 GLY A N 1
ATOM 672 C CA . GLY A 1 84 ? -13.032 1.173 -0.571 1.00 98.00 84 GLY A CA 1
ATOM 673 C C . GLY A 1 84 ? -13.237 1.805 0.802 1.00 98.00 84 GLY A C 1
ATOM 674 O O . GLY A 1 84 ? -14.311 1.658 1.387 1.00 98.00 84 GLY A O 1
ATOM 675 N N . ALA A 1 85 ? -12.262 2.578 1.288 1.00 98.19 85 ALA A N 1
ATOM 676 C CA . ALA A 1 85 ? -12.397 3.316 2.540 1.00 98.19 85 ALA A CA 1
ATOM 677 C C . ALA A 1 85 ? -13.520 4.360 2.463 1.00 98.19 85 ALA A C 1
ATOM 679 O O . ALA A 1 85 ? -14.300 4.482 3.404 1.00 98.19 85 ALA A O 1
ATOM 680 N N . GLY A 1 86 ? -13.654 5.071 1.337 1.00 98.12 86 GLY A N 1
ATOM 681 C CA . GLY A 1 86 ? -14.722 6.051 1.130 1.00 98.12 86 GLY A CA 1
ATOM 682 C C . GLY A 1 86 ? -16.110 5.414 1.061 1.00 98.12 86 GLY A C 1
ATOM 683 O O . GLY A 1 86 ? -17.078 6.000 1.535 1.00 98.12 86 GLY A O 1
ATOM 684 N N . HIS A 1 87 ? -16.213 4.198 0.525 1.00 97.94 87 HIS A N 1
ATOM 685 C CA . HIS A 1 87 ? -17.449 3.422 0.546 1.00 97.94 87 HIS A CA 1
ATOM 686 C C . HIS A 1 87 ? -17.795 2.933 1.958 1.00 97.94 87 HIS A C 1
ATOM 688 O O . HIS A 1 87 ? -18.942 3.048 2.385 1.00 97.94 87 HIS A O 1
ATOM 694 N N . ALA A 1 88 ? -16.810 2.406 2.691 1.00 97.44 88 ALA A N 1
ATOM 695 C CA . ALA A 1 88 ? -17.006 1.919 4.053 1.00 97.44 88 ALA A CA 1
ATOM 696 C C . ALA A 1 88 ? -17.322 3.054 5.042 1.00 97.44 88 ALA A C 1
ATOM 698 O O . ALA A 1 88 ? -18.063 2.838 6.001 1.00 97.44 88 ALA A O 1
ATOM 699 N N . ARG A 1 89 ? -16.744 4.243 4.821 1.00 96.62 89 ARG A N 1
ATOM 700 C CA . ARG A 1 89 ? -16.822 5.425 5.693 1.00 96.62 89 ARG A CA 1
ATOM 701 C C . ARG A 1 89 ? -16.983 6.707 4.861 1.00 96.62 89 ARG A C 1
ATOM 703 O O . ARG A 1 89 ? -16.009 7.435 4.640 1.00 96.62 89 ARG A O 1
ATOM 710 N N . PRO A 1 90 ? -18.206 7.007 4.384 1.00 96.44 90 PRO A N 1
ATOM 711 C CA . PRO A 1 90 ? -18.472 8.181 3.548 1.00 96.44 90 PRO A CA 1
ATOM 712 C C . PRO A 1 90 ? -18.075 9.518 4.191 1.00 96.44 90 PRO A C 1
ATOM 714 O O . PRO A 1 90 ? -17.753 10.475 3.486 1.00 96.44 90 PRO A O 1
ATOM 717 N N . GLU A 1 91 ? -18.060 9.583 5.523 1.00 96.19 91 GLU A N 1
ATOM 718 C CA . GLU A 1 91 ? -17.669 10.754 6.308 1.00 96.19 91 GLU A CA 1
ATOM 719 C C . GLU A 1 91 ? -16.179 11.118 6.203 1.00 96.19 91 GLU A C 1
ATOM 721 O O . GLU A 1 91 ? -15.793 12.218 6.587 1.00 96.19 91 GLU A O 1
ATOM 726 N N . TYR A 1 92 ? -15.331 10.228 5.677 1.00 96.88 92 TYR A N 1
ATOM 727 C CA . TYR A 1 92 ? -13.899 10.503 5.518 1.00 96.88 92 TYR A CA 1
ATOM 728 C C . TYR A 1 92 ? -13.586 11.400 4.318 1.00 96.88 92 TYR A C 1
ATOM 730 O O . TYR A 1 92 ? -12.487 11.938 4.236 1.00 96.88 92 TYR A O 1
ATOM 738 N N . HIS A 1 93 ? -14.520 11.588 3.380 1.00 96.56 93 HIS A N 1
ATOM 739 C CA . HIS A 1 93 ? -14.285 12.391 2.173 1.00 96.56 93 HIS A CA 1
ATOM 740 C C . HIS A 1 93 ? -13.030 11.958 1.385 1.00 96.56 93 HIS A C 1
ATOM 742 O O . HIS A 1 93 ? -12.263 12.782 0.884 1.00 96.56 93 HIS A O 1
ATOM 748 N N . MET A 1 94 ? -12.836 10.642 1.250 1.00 97.81 94 MET A N 1
ATOM 749 C CA . MET A 1 94 ? -11.614 10.034 0.707 1.00 97.81 94 MET A CA 1
ATOM 750 C C . MET A 1 94 ? -11.189 10.559 -0.670 1.00 97.81 94 MET A C 1
ATOM 752 O O . MET A 1 94 ? -9.998 10.646 -0.928 1.00 97.81 94 MET A O 1
ATOM 756 N N . GLY A 1 95 ? -12.116 10.984 -1.534 1.00 96.56 95 GLY A N 1
ATOM 757 C CA . GLY A 1 95 ? -11.752 11.575 -2.830 1.00 96.56 95 GLY A CA 1
ATOM 758 C C . GLY A 1 95 ? -10.939 12.873 -2.716 1.00 96.56 95 GLY A C 1
ATOM 759 O O . GLY A 1 95 ? -10.038 13.109 -3.512 1.00 96.56 95 GLY A O 1
ATOM 760 N N . GLN A 1 96 ? -11.207 13.706 -1.704 1.00 97.31 96 GLN A N 1
ATOM 761 C CA . GLN A 1 96 ? -10.417 14.918 -1.447 1.00 97.31 96 GLN A CA 1
ATOM 762 C C . GLN A 1 96 ? -9.040 14.559 -0.890 1.00 97.31 96 GLN A C 1
ATOM 764 O O . GLN A 1 96 ? -8.045 15.182 -1.244 1.00 97.31 96 GLN A O 1
ATOM 769 N N . GLN A 1 97 ? -8.985 13.527 -0.049 1.00 97.69 97 GLN A N 1
ATOM 770 C CA . GLN A 1 97 ? -7.730 13.032 0.502 1.00 97.69 97 GLN A CA 1
ATOM 771 C C . GLN A 1 97 ? -6.867 12.367 -0.577 1.00 97.69 97 GLN A C 1
ATOM 773 O O . GLN A 1 97 ? -5.666 12.585 -0.579 1.00 97.69 97 GLN A O 1
ATOM 778 N N . PHE A 1 98 ? -7.458 11.667 -1.553 1.00 97.69 98 PHE A N 1
ATOM 779 C CA . PHE A 1 98 ? -6.740 11.106 -2.706 1.00 97.69 98 PHE A CA 1
ATOM 780 C C . PHE A 1 98 ? -6.004 12.190 -3.494 1.00 97.69 98 PHE A C 1
ATOM 782 O O . PHE A 1 98 ? -4.816 12.055 -3.779 1.00 97.69 98 PHE A O 1
ATOM 789 N N . MET A 1 99 ? -6.683 13.311 -3.762 1.00 97.06 99 MET A N 1
ATOM 790 C CA . MET A 1 99 ? -6.063 14.457 -4.429 1.00 97.06 99 MET A CA 1
ATOM 791 C C . MET A 1 99 ? -4.839 14.969 -3.662 1.00 97.06 99 MET A C 1
ATOM 793 O O . MET A 1 99 ? -3.820 15.283 -4.270 1.00 97.06 99 MET A O 1
ATOM 797 N N . LEU A 1 100 ? -4.933 15.070 -2.334 1.00 96.19 100 LEU A N 1
ATOM 798 C CA . LEU A 1 100 ? -3.858 15.613 -1.505 1.00 96.19 100 LEU A CA 1
ATOM 799 C C . LEU A 1 100 ? -2.707 14.623 -1.305 1.00 96.19 100 LEU A C 1
ATOM 801 O O . LEU A 1 100 ? -1.550 15.014 -1.407 1.00 96.19 100 LEU A O 1
ATOM 805 N N . GLU A 1 101 ? -3.022 13.367 -1.006 1.00 95.62 101 GLU A N 1
ATOM 806 C CA . GLU A 1 101 ? -2.050 12.380 -0.538 1.00 95.62 101 GLU A CA 1
ATOM 807 C C . GLU A 1 101 ? -1.428 11.562 -1.667 1.00 95.62 101 GLU A C 1
ATOM 809 O O . GLU A 1 101 ? -0.243 11.254 -1.580 1.00 95.62 101 GLU A O 1
ATOM 814 N N . ALA A 1 102 ? -2.180 11.249 -2.727 1.00 95.88 102 ALA A N 1
ATOM 815 C CA . ALA A 1 102 ? -1.660 10.525 -3.883 1.00 95.88 102 ALA A CA 1
ATOM 816 C C . ALA A 1 102 ? -1.291 11.498 -5.009 1.00 95.88 102 ALA A C 1
ATOM 818 O O . ALA A 1 102 ? -0.122 11.617 -5.371 1.00 95.88 102 ALA A O 1
ATOM 819 N N . THR A 1 103 ? -2.259 12.267 -5.521 1.00 96.62 103 THR A N 1
ATOM 820 C CA . THR A 1 103 ? -2.060 13.063 -6.744 1.00 96.62 103 THR A CA 1
ATOM 821 C C . THR A 1 103 ? -1.021 14.172 -6.575 1.00 96.62 103 THR A C 1
ATOM 823 O O . THR A 1 103 ? -0.092 14.268 -7.376 1.00 96.62 103 THR A O 1
ATOM 826 N N . LEU A 1 104 ? -1.144 15.029 -5.554 1.00 97.31 104 LEU A N 1
ATOM 827 C CA . LEU A 1 104 ? -0.186 16.125 -5.354 1.00 97.31 104 LEU A CA 1
ATOM 828 C C . LEU A 1 104 ? 1.207 15.615 -4.964 1.00 97.31 104 LEU A C 1
ATOM 830 O O . LEU A 1 104 ? 2.203 16.184 -5.414 1.00 97.31 104 LEU A O 1
ATOM 834 N N . THR A 1 105 ? 1.286 14.540 -4.178 1.00 95.81 105 THR A N 1
ATOM 835 C CA . THR A 1 105 ? 2.557 13.901 -3.805 1.00 95.81 105 THR A CA 1
ATOM 836 C C . THR A 1 105 ? 3.259 13.316 -5.031 1.00 95.81 105 THR A C 1
ATOM 838 O O . THR A 1 105 ? 4.445 13.580 -5.236 1.00 95.81 105 THR A O 1
ATOM 841 N N . ALA A 1 106 ? 2.526 12.599 -5.890 1.00 97.19 106 ALA A N 1
ATOM 842 C CA . ALA A 1 106 ? 3.050 12.063 -7.142 1.00 97.19 106 ALA A CA 1
ATOM 843 C C . ALA A 1 106 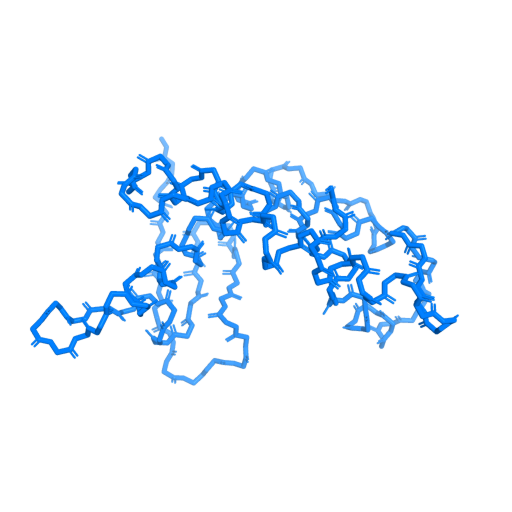? 3.519 13.180 -8.081 1.00 97.19 106 ALA A C 1
ATOM 845 O O . ALA A 1 106 ? 4.633 13.114 -8.588 1.00 97.19 106 ALA A O 1
ATOM 846 N N . LEU A 1 107 ? 2.725 14.244 -8.260 1.00 97.62 107 LEU A N 1
ATOM 847 C CA . LEU A 1 107 ? 3.108 15.403 -9.078 1.00 97.62 107 LEU A CA 1
ATOM 848 C C . LEU A 1 107 ? 4.384 16.084 -8.572 1.00 97.62 107 LEU A C 1
ATOM 850 O O . LEU A 1 107 ? 5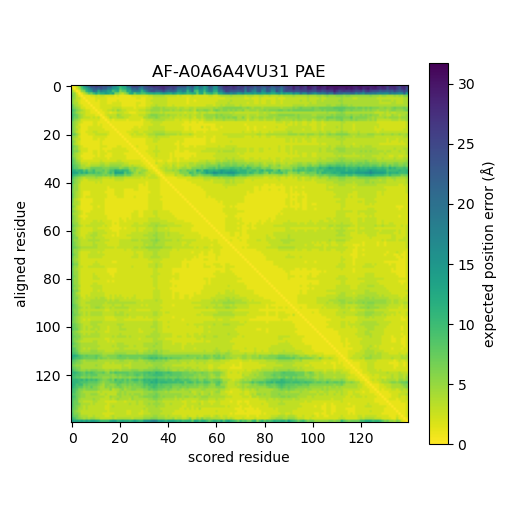.220 16.500 -9.373 1.00 97.62 107 LEU A O 1
ATOM 854 N N . ALA A 1 108 ? 4.537 16.217 -7.252 1.00 96.81 108 ALA A N 1
ATOM 855 C CA . ALA A 1 108 ? 5.729 16.810 -6.665 1.00 96.81 108 ALA A CA 1
ATOM 856 C C . ALA A 1 108 ? 6.974 15.963 -6.964 1.00 96.81 108 ALA A C 1
ATOM 858 O O . ALA A 1 108 ? 7.976 16.512 -7.426 1.00 96.81 108 ALA A O 1
ATOM 859 N N . LEU A 1 109 ? 6.903 14.642 -6.760 1.00 95.81 109 LEU A N 1
ATOM 860 C CA . LEU A 1 109 ? 8.022 13.737 -7.028 1.00 95.81 109 LEU A CA 1
ATOM 861 C C . LEU A 1 109 ? 8.342 13.642 -8.525 1.00 95.81 109 LEU A C 1
ATOM 863 O O . LEU A 1 109 ? 9.503 13.741 -8.911 1.00 95.81 109 LEU A O 1
ATOM 867 N N . ASP A 1 110 ? 7.317 13.524 -9.367 1.00 97.31 110 ASP A N 1
ATOM 868 C CA . ASP A 1 110 ? 7.449 13.399 -10.822 1.00 97.31 110 ASP A CA 1
ATOM 869 C C . ASP A 1 110 ? 7.971 14.677 -11.500 1.00 97.31 110 ASP A C 1
ATOM 871 O O . ASP A 1 110 ? 8.454 14.654 -12.629 1.00 97.31 110 ASP A O 1
ATOM 875 N N . SER A 1 111 ? 7.916 15.817 -10.803 1.00 97.25 111 SER A N 1
ATOM 876 C CA . SER A 1 111 ? 8.524 17.068 -11.271 1.00 97.25 111 SER A CA 1
ATOM 877 C C . SER A 1 111 ? 10.050 17.114 -11.111 1.00 97.25 111 SER A C 1
ATOM 879 O O . SER A 1 111 ? 10.704 18.008 -11.661 1.00 97.25 111 SER A O 1
ATOM 881 N N . LEU A 1 112 ? 10.633 16.179 -10.352 1.00 96.88 112 LEU A N 1
ATOM 882 C CA . LEU A 1 112 ? 12.073 16.108 -10.127 1.00 96.88 112 LEU A CA 1
ATOM 883 C C . LEU A 1 112 ? 12.783 15.432 -11.301 1.00 96.88 112 LEU A C 1
ATOM 885 O O . LEU A 1 112 ? 12.257 14.540 -11.958 1.00 96.88 112 LEU A O 1
ATOM 889 N N . ARG A 1 113 ? 14.037 15.832 -11.533 1.00 94.69 113 ARG A N 1
ATOM 890 C CA . ARG A 1 113 ? 14.878 15.240 -12.588 1.00 94.69 113 ARG A CA 1
ATOM 891 C C . ARG A 1 113 ? 15.217 13.774 -12.339 1.00 94.69 113 ARG A C 1
ATOM 893 O O . ARG A 1 113 ? 15.422 13.050 -13.305 1.00 94.69 113 ARG A O 1
ATOM 900 N N . ASP A 1 114 ? 15.267 13.384 -11.070 1.00 92.56 114 ASP A N 1
ATOM 901 C CA . ASP A 1 114 ? 15.648 12.040 -10.633 1.00 92.56 114 ASP A CA 1
ATOM 902 C C . ASP A 1 114 ? 14.419 11.130 -10.435 1.00 92.56 114 ASP A C 1
ATOM 904 O O . ASP A 1 114 ? 14.524 10.076 -9.817 1.00 92.56 114 ASP A O 1
ATOM 908 N N . SER A 1 115 ? 13.245 11.538 -10.936 1.00 95.69 115 SER A N 1
ATOM 909 C CA . SER A 1 115 ? 12.078 10.657 -11.039 1.00 95.69 115 SER A CA 1
ATOM 910 C C . SER A 1 115 ? 12.266 9.607 -12.147 1.00 95.69 115 SER A C 1
ATOM 912 O O . SER A 1 115 ? 13.272 9.597 -12.861 1.00 95.69 115 SER A O 1
ATOM 914 N N . HIS A 1 116 ? 11.280 8.728 -12.322 1.00 95.19 116 HIS A N 1
ATOM 915 C CA . HIS A 1 116 ? 11.284 7.690 -13.343 1.00 95.19 116 HIS A CA 1
ATOM 916 C C . HIS A 1 116 ? 9.898 7.495 -13.987 1.00 95.19 116 HIS A C 1
ATOM 918 O O . HIS A 1 116 ? 8.869 7.887 -13.430 1.00 95.19 116 HIS A O 1
ATOM 924 N N . PRO A 1 117 ? 9.830 6.895 -15.192 1.00 95.56 117 PRO A N 1
ATOM 925 C CA . PRO A 1 117 ? 8.565 6.456 -15.776 1.00 95.56 117 PRO A CA 1
ATOM 926 C C . PRO A 1 117 ? 7.863 5.425 -14.884 1.00 95.56 117 PRO A C 1
ATOM 928 O O . PRO A 1 117 ? 8.520 4.717 -14.135 1.00 95.56 117 PRO A O 1
ATOM 931 N N . ILE A 1 118 ? 6.541 5.287 -15.012 1.00 95.00 118 ILE A N 1
ATOM 932 C CA . ILE A 1 118 ? 5.772 4.281 -14.254 1.00 95.00 118 ILE A CA 1
ATOM 933 C C . ILE A 1 118 ? 6.266 2.856 -14.564 1.00 95.00 118 ILE A C 1
ATOM 935 O O . ILE A 1 118 ? 6.438 2.055 -13.655 1.00 95.00 118 ILE A O 1
ATOM 939 N N . SER A 1 119 ? 6.537 2.556 -15.839 1.00 94.38 119 SER A N 1
ATOM 940 C CA . SER A 1 119 ? 7.170 1.299 -16.246 1.00 94.38 119 SER A CA 1
ATOM 941 C C . SER A 1 119 ? 8.681 1.480 -16.330 1.00 94.38 119 SER A C 1
ATOM 943 O O . SER A 1 119 ? 9.170 2.158 -17.239 1.00 94.38 119 SER A O 1
ATOM 945 N N . VAL A 1 120 ? 9.417 0.841 -15.422 1.00 91.19 120 VAL A N 1
ATOM 946 C CA . VAL A 1 120 ? 10.887 0.891 -15.356 1.00 91.19 120 VAL A CA 1
ATOM 947 C C . VAL A 1 120 ? 11.468 -0.470 -15.702 1.00 91.19 120 VAL A C 1
ATOM 949 O O . VAL A 1 120 ? 10.985 -1.492 -15.233 1.00 91.19 120 VAL A O 1
ATOM 952 N N . GLU A 1 121 ? 12.519 -0.505 -16.515 1.00 93.31 121 GLU A N 1
ATOM 953 C CA . GLU A 1 121 ? 13.237 -1.751 -16.772 1.00 93.31 121 GLU A CA 1
ATOM 954 C C . GLU A 1 121 ? 13.920 -2.245 -15.488 1.00 93.31 121 GLU A C 1
ATOM 956 O O . GLU A 1 121 ? 14.744 -1.545 -14.899 1.00 93.31 121 GLU A O 1
ATOM 961 N N . VAL A 1 122 ? 13.577 -3.462 -15.067 1.00 93.00 122 VAL A N 1
ATOM 962 C CA . VAL A 1 122 ? 14.135 -4.114 -13.877 1.00 93.00 122 VAL A CA 1
ATOM 963 C C . VAL A 1 122 ? 14.919 -5.341 -14.318 1.00 93.00 122 VAL A C 1
ATOM 965 O O . VAL A 1 122 ? 14.359 -6.256 -14.923 1.00 93.00 122 VAL A O 1
ATOM 968 N N . THR A 1 123 ? 16.213 -5.357 -14.005 1.00 92.88 123 THR A N 1
ATOM 969 C CA . THR A 1 123 ? 17.157 -6.427 -14.380 1.00 92.88 123 THR A CA 1
ATOM 970 C C . THR A 1 123 ? 17.875 -7.047 -13.182 1.00 92.88 123 THR A C 1
ATOM 972 O O . THR A 1 123 ? 18.388 -8.159 -13.295 1.00 92.88 123 THR A O 1
ATOM 975 N N . ASP A 1 124 ? 17.883 -6.356 -12.039 1.00 91.12 124 ASP A N 1
ATOM 976 C CA . ASP A 1 124 ? 18.530 -6.770 -10.793 1.00 91.12 124 ASP A CA 1
ATOM 977 C C . ASP A 1 124 ? 17.503 -6.795 -9.640 1.00 91.12 124 ASP A C 1
ATOM 979 O O . ASP A 1 124 ? 16.673 -5.885 -9.561 1.00 91.12 124 ASP A O 1
ATOM 983 N N . PRO A 1 125 ? 17.529 -7.800 -8.742 1.00 89.31 125 PRO A N 1
ATOM 984 C CA . PRO A 1 125 ? 16.675 -7.830 -7.555 1.00 89.31 125 PRO A CA 1
ATOM 985 C C . PRO A 1 125 ? 16.693 -6.555 -6.703 1.00 89.31 125 PRO A C 1
ATOM 987 O O . PRO A 1 125 ? 15.639 -6.148 -6.221 1.00 89.31 125 PRO A O 1
ATOM 990 N N . ASP A 1 126 ? 17.836 -5.883 -6.562 1.00 90.88 126 ASP A N 1
ATOM 991 C CA . ASP A 1 126 ? 17.935 -4.651 -5.768 1.00 90.88 126 ASP A CA 1
ATOM 992 C C . ASP A 1 126 ? 17.121 -3.502 -6.396 1.00 90.88 126 ASP A C 1
ATOM 994 O O . ASP A 1 126 ? 16.667 -2.589 -5.703 1.00 90.88 126 ASP A O 1
ATOM 998 N N . GLN A 1 127 ? 16.888 -3.551 -7.714 1.00 90.62 127 GLN A N 1
ATOM 999 C CA . GLN A 1 127 ? 16.054 -2.573 -8.417 1.00 90.62 127 GLN A CA 1
ATOM 1000 C C . GLN A 1 127 ? 14.563 -2.775 -8.133 1.00 90.62 127 GLN A C 1
ATOM 1002 O O . GLN A 1 127 ? 13.816 -1.802 -8.196 1.00 90.62 127 GLN A O 1
ATOM 1007 N N . ILE A 1 128 ? 14.129 -3.995 -7.791 1.00 92.25 128 ILE A N 1
ATOM 1008 C CA . ILE A 1 128 ? 12.728 -4.280 -7.452 1.00 92.25 128 ILE A CA 1
ATOM 1009 C C . ILE A 1 128 ? 12.318 -3.450 -6.235 1.00 92.25 128 ILE A C 1
ATOM 1011 O O . ILE A 1 128 ? 11.353 -2.698 -6.296 1.00 92.25 128 ILE A O 1
ATOM 1015 N N . GLU A 1 129 ? 13.100 -3.513 -5.158 1.00 90.69 129 GLU A N 1
ATOM 1016 C CA . GLU A 1 129 ? 12.833 -2.749 -3.930 1.00 90.69 129 GLU A CA 1
ATOM 1017 C C . GLU A 1 129 ? 12.843 -1.233 -4.181 1.00 90.69 129 GLU A C 1
ATOM 1019 O O . GLU A 1 129 ? 12.093 -0.485 -3.561 1.00 90.69 129 GLU A O 1
ATOM 1024 N N . SER A 1 130 ? 13.659 -0.763 -5.132 1.00 91.38 130 SER A N 1
ATOM 1025 C CA . SER A 1 130 ? 13.755 0.665 -5.454 1.00 91.38 130 SER A CA 1
ATOM 1026 C C . SER A 1 130 ? 12.515 1.241 -6.142 1.00 91.38 130 SER A C 1
ATOM 1028 O O . SER A 1 130 ? 12.307 2.450 -6.069 1.00 91.38 130 SER A O 1
ATOM 1030 N N . ILE A 1 131 ? 11.701 0.396 -6.787 1.00 93.44 131 ILE A N 1
ATOM 1031 C CA . ILE A 1 131 ? 10.473 0.821 -7.474 1.00 93.44 131 ILE A CA 1
ATOM 1032 C C . ILE A 1 131 ? 9.215 0.646 -6.614 1.00 93.44 131 ILE A C 1
ATOM 1034 O O . ILE A 1 131 ? 8.132 1.027 -7.054 1.00 93.44 131 ILE A O 1
ATOM 1038 N N . PHE A 1 132 ? 9.328 0.129 -5.384 1.00 92.56 132 PHE A N 1
ATOM 1039 C CA . PHE A 1 132 ? 8.278 0.226 -4.361 1.00 92.56 132 PHE A CA 1
ATOM 1040 C C . PHE A 1 132 ? 8.241 1.646 -3.780 1.00 92.56 132 PHE A C 1
ATOM 1042 O O . PHE A 1 132 ? 8.592 1.900 -2.626 1.00 92.56 132 PHE A O 1
ATOM 1049 N N . ASP A 1 133 ? 7.854 2.602 -4.618 1.00 93.81 133 ASP A N 1
ATOM 1050 C CA . ASP A 1 133 ? 8.010 4.022 -4.351 1.00 93.81 133 ASP A CA 1
ATOM 1051 C C . ASP A 1 133 ? 6.738 4.827 -4.667 1.00 93.81 133 ASP A C 1
ATOM 1053 O O . ASP A 1 133 ? 5.750 4.340 -5.215 1.00 93.81 133 ASP A O 1
ATOM 1057 N N . THR A 1 134 ? 6.749 6.116 -4.341 1.00 94.88 134 THR A N 1
ATOM 1058 C CA . THR A 1 134 ? 5.594 6.990 -4.587 1.00 94.88 134 THR A CA 1
ATOM 1059 C C . THR A 1 134 ? 5.161 7.007 -6.061 1.00 94.88 134 THR A C 1
ATOM 1061 O O . THR A 1 134 ? 3.974 7.202 -6.321 1.00 94.88 134 THR A O 1
ATOM 1064 N N . ILE A 1 135 ? 6.058 6.803 -7.034 1.00 96.62 135 ILE A N 1
ATOM 1065 C CA . ILE A 1 135 ? 5.665 6.751 -8.446 1.00 96.62 135 ILE A CA 1
ATOM 1066 C C . ILE A 1 135 ? 4.795 5.518 -8.713 1.00 96.62 135 ILE A C 1
ATOM 1068 O O . ILE A 1 135 ? 3.684 5.684 -9.218 1.00 96.62 135 ILE A O 1
ATOM 1072 N N . SER A 1 136 ? 5.234 4.319 -8.323 1.00 95.62 136 SER A N 1
ATOM 1073 C CA . SER A 1 136 ? 4.467 3.079 -8.546 1.00 95.62 136 SER A CA 1
ATOM 1074 C C . SER A 1 136 ? 3.132 3.044 -7.797 1.00 95.62 136 SER A C 1
ATOM 1076 O O . SER A 1 136 ? 2.157 2.497 -8.310 1.00 95.62 136 SER A O 1
ATOM 1078 N N . TYR A 1 137 ? 3.075 3.648 -6.607 1.00 96.19 137 TYR A N 1
ATOM 1079 C CA . TYR A 1 137 ? 1.872 3.673 -5.770 1.00 96.19 137 TYR A CA 1
ATOM 1080 C C . TYR A 1 137 ? 0.891 4.792 -6.149 1.00 96.19 137 TYR A C 1
ATOM 1082 O O . TYR A 1 137 ? -0.321 4.602 -6.141 1.00 96.19 137 TYR A O 1
ATOM 1090 N N . SER A 1 138 ? 1.391 6.000 -6.426 1.00 95.88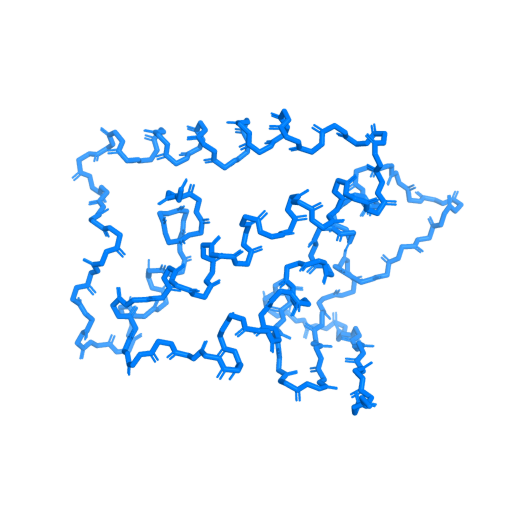 138 SER A N 1
ATOM 1091 C CA . SER A 1 138 ? 0.558 7.216 -6.415 1.00 95.88 138 SER A CA 1
ATOM 1092 C C . SER A 1 138 ? 0.401 7.896 -7.775 1.00 95.88 138 SER A C 1
ATOM 1094 O O . SER A 1 138 ? -0.500 8.722 -7.928 1.00 95.88 138 SER A O 1
ATOM 1096 N N . LYS A 1 139 ? 1.248 7.587 -8.768 1.00 93.56 139 LYS A N 1
ATOM 1097 C CA . LYS A 1 139 ? 1.176 8.175 -10.117 1.00 93.56 139 LYS A CA 1
ATOM 1098 C C . LYS A 1 139 ? 0.236 7.361 -11.019 1.00 93.56 139 LYS A C 1
ATOM 1100 O O . LYS A 1 139 ? 0.660 6.781 -12.015 1.00 93.56 139 LYS A O 1
ATOM 1105 N N . ILE A 1 140 ? -1.041 7.336 -10.652 1.00 81.75 140 ILE A N 1
ATOM 1106 C CA . ILE A 1 140 ? -2.142 6.612 -11.316 1.00 81.75 140 ILE A CA 1
ATOM 1107 C C . ILE A 1 140 ? -3.295 7.535 -11.701 1.00 81.75 140 ILE A C 1
ATOM 1109 O O . ILE A 1 140 ? -3.519 8.546 -10.993 1.00 81.75 140 ILE A O 1
#

Mean predicted aligned error: 3.53 Å

InterPro domains:
  IPR001930 Peptidase M1, alanine aminopeptidase/leukotriene A4 hydrolase [PR00756] (12-22)
  IPR001930 Peptidase M1, alanine aminopeptidase/leukotriene A4 hydrolase [PR00756] (48-63)
  IPR001930 Peptidase M1, alanine aminopeptidase/leukotriene A4 hydrolase [PR00756] (67-79)
  IPR014782 Peptidase M1, membrane alanine aminopeptidase [PF01433] (4-139)
  IPR027268 Peptidase M4/M1, CTD superfamily [G3DSA:1.10.390.10] (1-140)
  IPR050344 Peptidase M1 family aminopeptidases [PTHR11533] (5-139)

pLDDT: mean 94.74, std 6.96, range [47.97, 98.5]